Protein AF-A0A7X9C788-F1 (afdb_monomer_lite)

Secondary structure (DSSP, 8-state):
-HHHHHHHHHHHHT---SPTT---PPP--HHHH--TT-EEEEES-EEETTTEEE-HHHHHHHHHHTT-EE-SS--SSS-SEEEESSTT--SHHHHHHHHTT--EEEHHHHHHHHH-

Structure (mmCIF, N/CA/C/O backbone):
data_AF-A0A7X9C788-F1
#
_entry.id   AF-A0A7X9C788-F1
#
loop_
_atom_site.group_PDB
_atom_site.id
_atom_site.type_symbol
_atom_site.label_atom_id
_atom_site.label_alt_id
_atom_site.label_comp_id
_atom_site.label_asym_id
_atom_site.label_entity_id
_atom_site.label_seq_id
_atom_site.pdbx_PDB_ins_code
_atom_site.Cartn_x
_atom_site.Cartn_y
_atom_site.Cartn_z
_atom_site.occupancy
_atom_site.B_iso_or_equiv
_atom_site.auth_seq_id
_atom_site.auth_comp_id
_atom_site.auth_asym_id
_atom_site.auth_atom_id
_atom_site.pdbx_PDB_model_num
ATOM 1 N N . GLU A 1 1 ? 17.409 -18.873 -2.964 1.00 68.62 1 GLU A N 1
ATOM 2 C CA . GLU A 1 1 ? 18.095 -18.262 -4.125 1.00 68.62 1 GLU A CA 1
ATOM 3 C C . GLU A 1 1 ? 18.810 -16.930 -3.834 1.00 68.62 1 GLU A C 1
ATOM 5 O O . GLU A 1 1 ? 20.031 -16.935 -3.770 1.00 68.62 1 GLU A O 1
ATOM 10 N N . VAL A 1 2 ? 18.131 -15.785 -3.632 1.00 76.69 2 VAL A N 1
ATOM 11 C CA . VAL A 1 2 ? 18.820 -14.469 -3.495 1.00 76.69 2 VAL A CA 1
ATOM 12 C C . VAL A 1 2 ? 19.705 -14.374 -2.245 1.00 76.69 2 VAL A C 1
ATOM 14 O O . VAL A 1 2 ? 20.850 -13.940 -2.340 1.00 76.69 2 VAL A O 1
ATOM 17 N N . VAL A 1 3 ? 19.218 -14.824 -1.083 1.00 78.69 3 VAL A N 1
ATOM 18 C CA . VAL A 1 3 ? 20.008 -14.813 0.164 1.00 78.69 3 VAL A CA 1
ATOM 19 C C . VAL A 1 3 ? 21.213 -15.744 0.083 1.00 78.69 3 VAL A C 1
ATOM 21 O O . VAL A 1 3 ? 22.286 -15.384 0.546 1.00 78.69 3 VAL A O 1
ATOM 24 N N . GLU A 1 4 ? 21.074 -16.913 -0.539 1.00 80.12 4 GLU A N 1
ATOM 25 C CA . GLU A 1 4 ? 22.192 -17.847 -0.729 1.00 80.12 4 GLU A CA 1
ATOM 26 C C . GLU A 1 4 ? 23.259 -17.256 -1.651 1.00 80.12 4 GLU A C 1
ATOM 28 O O . GLU A 1 4 ? 24.447 -17.335 -1.347 1.00 80.12 4 GLU A O 1
ATOM 33 N N . ARG A 1 5 ? 22.841 -16.597 -2.740 1.00 82.38 5 ARG A N 1
ATOM 34 C CA . ARG A 1 5 ? 23.756 -15.882 -3.639 1.00 82.38 5 ARG A CA 1
ATOM 35 C C . ARG A 1 5 ? 24.470 -14.743 -2.921 1.00 82.38 5 ARG A C 1
ATOM 37 O O . ARG A 1 5 ? 25.670 -14.579 -3.114 1.00 82.38 5 ARG A O 1
ATOM 44 N N . LEU A 1 6 ? 23.763 -13.988 -2.080 1.00 83.62 6 LEU A N 1
ATOM 45 C CA . LEU A 1 6 ? 24.378 -12.917 -1.303 1.00 83.62 6 LEU A CA 1
ATOM 46 C C . LEU A 1 6 ? 25.372 -13.478 -0.275 1.00 83.62 6 LEU A C 1
ATOM 48 O O . LEU A 1 6 ? 26.495 -12.994 -0.213 1.00 83.62 6 LEU A O 1
A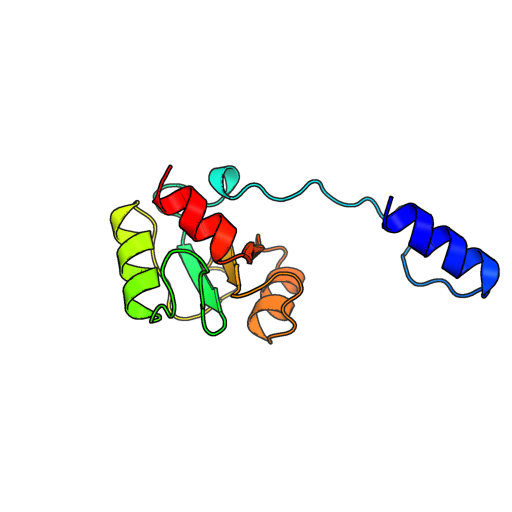TOM 52 N N . ARG A 1 7 ? 25.025 -14.561 0.432 1.00 82.50 7 ARG A N 1
ATOM 53 C CA . ARG A 1 7 ? 25.933 -15.253 1.366 1.00 82.50 7 ARG A CA 1
ATOM 54 C C . ARG A 1 7 ? 27.188 -15.801 0.679 1.00 82.50 7 ARG A C 1
ATOM 56 O O . ARG A 1 7 ? 28.273 -15.729 1.247 1.00 82.50 7 ARG A O 1
ATOM 63 N N . ALA A 1 8 ? 27.074 -16.310 -0.547 1.00 80.38 8 ALA A N 1
ATOM 64 C CA . ALA A 1 8 ? 28.235 -16.751 -1.324 1.00 80.38 8 ALA A CA 1
ATOM 65 C C . ALA A 1 8 ? 29.173 -15.580 -1.681 1.00 80.38 8 ALA A C 1
ATOM 67 O O . ALA A 1 8 ? 30.394 -15.727 -1.640 1.00 80.38 8 ALA A O 1
ATOM 68 N N . VAL A 1 9 ? 28.612 -14.403 -1.983 1.00 85.12 9 VAL A N 1
ATOM 69 C CA . VAL A 1 9 ? 29.383 -13.170 -2.220 1.00 85.12 9 VAL A CA 1
ATOM 70 C C . VAL A 1 9 ? 30.055 -12.692 -0.928 1.00 85.12 9 VAL A C 1
ATOM 72 O O . VAL A 1 9 ? 31.244 -12.393 -0.943 1.00 85.12 9 VAL A O 1
ATOM 75 N N . GLU A 1 10 ? 29.343 -12.684 0.199 1.00 87.75 10 GLU A N 1
ATOM 76 C CA . GLU A 1 10 ? 29.899 -12.329 1.516 1.00 87.75 10 GLU A CA 1
ATOM 77 C C . GLU A 1 10 ? 31.114 -13.187 1.891 1.00 87.75 10 GLU A C 1
ATOM 79 O O . GLU A 1 10 ? 32.137 -12.658 2.323 1.00 87.75 10 GLU A O 1
ATOM 84 N N . GLN A 1 11 ? 31.027 -14.504 1.668 1.00 82.88 11 GLN A N 1
ATOM 85 C CA . GLN A 1 11 ? 32.131 -15.439 1.903 1.00 82.88 11 GLN A CA 1
ATOM 86 C C . GLN A 1 11 ? 33.330 -15.168 0.992 1.00 82.88 11 GLN A C 1
ATOM 88 O O . GLN A 1 11 ? 34.467 -15.253 1.442 1.00 82.88 11 GLN A O 1
ATOM 93 N N . HIS A 1 12 ? 33.088 -14.842 -0.279 1.00 86.38 12 HIS A N 1
ATOM 94 C CA . HIS A 1 12 ? 34.159 -14.587 -1.241 1.00 86.38 12 HIS A CA 1
ATOM 95 C C . HIS A 1 12 ? 34.924 -13.290 -0.952 1.00 86.38 12 HIS A C 1
ATOM 97 O O . HIS A 1 12 ? 36.126 -13.222 -1.195 1.00 86.38 12 HIS A O 1
ATOM 103 N N . PHE A 1 13 ? 34.235 -12.267 -0.441 1.00 84.75 13 PHE A N 1
ATOM 104 C CA . PHE A 1 13 ? 34.820 -10.951 -0.175 1.00 84.75 13 PHE A CA 1
ATOM 105 C C . PHE A 1 13 ? 35.150 -10.700 1.306 1.00 84.75 13 PHE A C 1
ATOM 107 O O . PHE A 1 13 ? 35.586 -9.602 1.633 1.00 84.75 13 PHE A O 1
ATOM 114 N N . GLU A 1 14 ? 34.937 -11.677 2.195 1.00 81.75 14 GLU A N 1
ATOM 115 C CA . GLU A 1 14 ? 35.098 -11.551 3.658 1.00 81.75 14 GLU A CA 1
ATOM 116 C C . GLU A 1 14 ? 34.323 -10.361 4.271 1.00 81.75 14 GLU A C 1
ATOM 118 O O . GLU A 1 14 ? 34.682 -9.818 5.317 1.00 81.75 14 GLU A O 1
ATOM 123 N N . VAL A 1 15 ? 33.221 -9.954 3.632 1.00 80.56 15 VAL A N 1
ATOM 124 C CA . VAL A 1 15 ? 32.350 -8.857 4.077 1.00 80.56 15 VAL A CA 1
ATOM 125 C C . VAL A 1 15 ? 31.020 -9.436 4.534 1.00 80.56 15 VAL A C 1
ATOM 127 O O . VAL A 1 15 ? 30.399 -10.201 3.808 1.00 80.56 15 VAL A O 1
ATOM 130 N N . ARG A 1 16 ? 30.541 -9.030 5.715 1.00 74.56 16 ARG A N 1
ATOM 131 C CA . ARG A 1 16 ? 29.206 -9.387 6.221 1.00 74.56 16 ARG A CA 1
ATOM 132 C C . ARG A 1 16 ? 28.213 -8.265 5.889 1.00 74.56 16 ARG A C 1
ATOM 134 O O . ARG A 1 16 ? 28.368 -7.152 6.391 1.00 74.56 16 ARG A O 1
ATOM 141 N N . VAL A 1 17 ? 27.205 -8.550 5.065 1.00 78.44 17 VAL A N 1
ATOM 142 C CA . VAL A 1 17 ? 26.139 -7.614 4.659 1.00 78.44 17 VAL A CA 1
ATOM 143 C C . VAL A 1 17 ? 24.838 -7.909 5.416 1.00 78.44 17 VAL A C 1
ATOM 145 O O . VAL A 1 17 ? 24.194 -6.986 5.912 1.00 78.44 17 VAL A O 1
ATOM 148 N N . LEU A 1 18 ? 24.465 -9.181 5.556 1.00 78.50 18 LEU A N 1
ATOM 149 C CA . LEU A 1 18 ? 23.315 -9.648 6.322 1.00 78.50 18 LEU A CA 1
ATOM 150 C C . LEU A 1 18 ? 23.737 -10.140 7.717 1.00 78.50 18 LEU A C 1
ATOM 152 O O . LEU A 1 18 ? 24.787 -10.770 7.874 1.00 78.50 18 LEU A O 1
ATOM 156 N N . PRO A 1 19 ? 22.923 -9.892 8.757 1.00 76.00 19 PRO A N 1
ATOM 157 C CA . PRO A 1 19 ? 23.160 -10.458 10.076 1.00 76.00 19 PRO A CA 1
ATOM 158 C C . PRO A 1 19 ? 23.020 -11.988 10.072 1.00 76.00 19 PRO A C 1
ATOM 160 O O . PRO A 1 19 ? 22.314 -12.590 9.259 1.00 76.00 19 PRO A O 1
ATOM 163 N N . GLU A 1 20 ? 23.702 -12.623 11.020 1.00 73.62 20 GLU A N 1
ATOM 164 C CA . GLU A 1 20 ? 23.670 -14.071 11.210 1.00 73.62 20 GLU A CA 1
ATOM 165 C C . GLU A 1 20 ? 22.268 -14.513 11.648 1.00 73.62 20 GLU A C 1
ATOM 167 O O . GLU A 1 20 ? 21.675 -13.905 12.536 1.00 73.62 20 GLU A O 1
ATOM 172 N N . GLY A 1 21 ? 21.713 -15.528 10.982 1.00 68.88 21 GLY A N 1
ATOM 173 C CA . GLY A 1 21 ? 20.328 -15.954 11.209 1.00 68.88 21 GLY A CA 1
ATOM 174 C C . GLY A 1 21 ? 19.261 -15.095 10.519 1.00 68.88 21 GLY A C 1
ATOM 175 O O . GLY A 1 21 ? 18.090 -15.233 10.848 1.00 68.88 21 GLY A O 1
ATOM 176 N N . PHE A 1 22 ? 19.621 -14.227 9.561 1.00 66.81 22 PHE A N 1
ATOM 177 C CA . PHE A 1 22 ? 18.622 -13.545 8.731 1.00 66.81 22 PHE A CA 1
ATOM 178 C C . PHE A 1 22 ? 17.773 -14.566 7.960 1.00 66.81 22 PHE A C 1
ATOM 180 O O . PHE A 1 22 ? 18.278 -15.256 7.064 1.00 66.81 22 PHE A O 1
ATOM 187 N N . GLU A 1 23 ? 16.490 -14.625 8.302 1.00 63.31 23 GLU A N 1
ATOM 188 C CA . GLU A 1 23 ? 15.449 -15.313 7.549 1.00 63.31 23 GLU A CA 1
ATOM 189 C C . GLU A 1 23 ? 14.638 -14.279 6.770 1.00 63.31 23 GLU A C 1
ATOM 191 O O . GLU A 1 23 ? 14.241 -13.239 7.301 1.00 63.31 23 GLU A O 1
ATOM 196 N N . VAL A 1 24 ? 14.387 -14.560 5.493 1.00 58.44 24 VAL A N 1
ATOM 197 C CA . VAL A 1 24 ? 13.421 -13.776 4.722 1.00 58.44 24 VAL A CA 1
ATOM 198 C C . VAL A 1 24 ? 12.055 -14.162 5.266 1.00 58.44 24 VAL A C 1
ATOM 200 O O . VAL A 1 24 ? 11.596 -15.275 5.014 1.00 58.44 24 VAL A O 1
ATOM 203 N N . GLY A 1 25 ? 11.422 -13.268 6.029 1.00 58.25 25 GLY A N 1
ATOM 204 C CA . GLY A 1 25 ? 9.996 -13.399 6.312 1.00 58.25 25 GLY A CA 1
ATOM 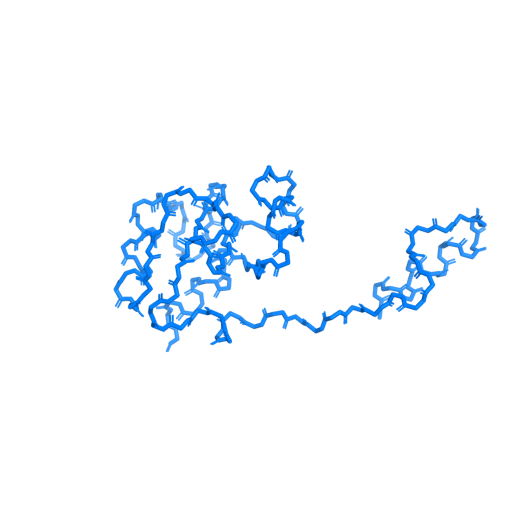205 C C . GLY A 1 25 ? 9.264 -13.593 4.986 1.00 58.25 25 GLY A C 1
ATOM 206 O O . GLY A 1 25 ? 9.584 -12.912 4.009 1.00 58.25 25 GLY A O 1
ATOM 207 N N . GLY A 1 26 ? 8.359 -14.573 4.925 1.00 60.62 26 GLY A N 1
ATOM 208 C CA . GLY A 1 26 ? 7.590 -14.850 3.712 1.00 60.62 26 GLY A CA 1
ATOM 209 C C . GLY A 1 26 ? 6.945 -13.573 3.153 1.00 60.62 26 GLY A C 1
ATOM 210 O O . GLY A 1 26 ? 6.727 -12.620 3.909 1.00 60.62 26 GLY A O 1
ATOM 211 N N . PRO A 1 27 ? 6.667 -13.517 1.840 1.00 66.69 27 PRO A N 1
ATOM 212 C CA . PRO A 1 27 ? 6.064 -12.333 1.242 1.00 66.69 27 PRO A CA 1
ATOM 213 C C . PRO A 1 27 ? 4.758 -12.002 1.971 1.00 66.69 27 PRO A C 1
ATOM 215 O O . PRO A 1 27 ? 3.921 -12.880 2.175 1.00 66.69 27 PRO A O 1
ATOM 218 N N . VAL A 1 28 ? 4.596 -10.742 2.383 1.00 81.69 28 VAL A N 1
ATOM 219 C CA . VAL A 1 28 ? 3.312 -10.262 2.900 1.00 81.69 28 VAL A CA 1
ATOM 220 C C . VAL A 1 28 ? 2.325 -10.307 1.743 1.00 81.69 28 VAL A C 1
ATOM 222 O O . VAL A 1 28 ? 2.496 -9.577 0.770 1.00 81.69 28 VAL A O 1
ATOM 225 N N . LEU A 1 29 ? 1.306 -11.160 1.833 1.00 91.12 29 LEU A N 1
ATOM 226 C CA . LEU A 1 29 ? 0.281 -11.224 0.801 1.00 91.12 29 LEU A CA 1
ATOM 227 C C . LEU A 1 29 ? -0.668 -10.040 0.961 1.00 91.12 29 LEU A C 1
ATOM 229 O O . LEU A 1 29 ? -1.144 -9.747 2.059 1.00 91.12 29 LEU A O 1
ATOM 233 N N . ALA A 1 30 ? -0.989 -9.382 -0.150 1.00 94.62 30 ALA A N 1
ATOM 234 C CA . ALA A 1 30 ? -1.908 -8.249 -0.155 1.00 94.62 30 ALA A CA 1
ATOM 235 C C . ALA A 1 30 ? -3.259 -8.600 0.496 1.00 94.62 3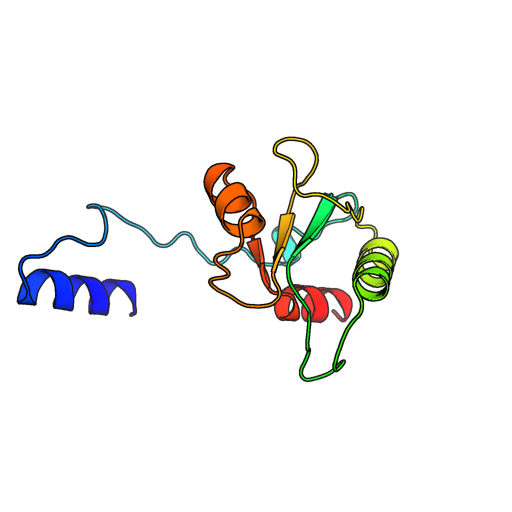0 ALA A C 1
ATOM 237 O O . ALA A 1 30 ? -3.774 -7.820 1.292 1.00 94.62 30 ALA A O 1
ATOM 238 N N . ALA A 1 31 ? -3.778 -9.805 0.246 1.00 95.38 31 ALA A N 1
ATOM 239 C CA . ALA A 1 31 ? -5.037 -10.290 0.814 1.00 95.38 31 ALA A CA 1
ATOM 240 C C . ALA A 1 31 ? -5.041 -10.410 2.352 1.00 95.38 31 ALA A C 1
ATOM 242 O O . ALA A 1 31 ? -6.109 -10.321 2.954 1.00 95.38 31 ALA A O 1
ATOM 243 N N . ASP A 1 32 ? -3.877 -10.567 2.990 1.00 95.94 32 ASP A N 1
ATOM 244 C CA . ASP A 1 32 ? -3.782 -10.699 4.451 1.00 95.94 32 ASP A CA 1
ATOM 245 C C . ASP A 1 32 ? -3.860 -9.342 5.169 1.00 95.94 32 ASP A C 1
ATOM 247 O O . ASP A 1 32 ? -4.170 -9.277 6.360 1.00 95.94 32 ASP A O 1
ATOM 251 N N . VAL A 1 33 ? -3.563 -8.245 4.462 1.00 97.19 33 VAL A N 1
ATOM 252 C CA . VAL A 1 33 ? -3.434 -6.896 5.050 1.00 97.19 33 VAL A CA 1
ATOM 253 C C . VAL A 1 33 ? -4.412 -5.880 4.464 1.00 97.19 33 VAL A C 1
ATOM 255 O O . VAL A 1 33 ? -4.784 -4.919 5.142 1.00 97.19 33 VAL A O 1
ATOM 258 N N . LEU A 1 34 ? -4.857 -6.083 3.223 1.00 98.12 34 LEU A N 1
ATOM 259 C CA . LEU A 1 34 ? -5.915 -5.312 2.580 1.00 98.12 34 LEU A CA 1
ATOM 260 C C . LEU A 1 34 ? -7.258 -5.956 2.928 1.00 98.12 34 LEU A C 1
ATOM 262 O O . LEU A 1 34 ? -7.825 -6.734 2.169 1.00 98.12 34 LEU A O 1
ATOM 266 N N . VAL A 1 35 ? -7.755 -5.638 4.119 1.00 97.62 35 VAL A N 1
ATOM 267 C CA . VAL A 1 35 ? -9.051 -6.106 4.628 1.00 97.62 35 VAL A CA 1
ATOM 268 C C . VAL A 1 35 ? -9.965 -4.917 4.924 1.00 97.62 35 VAL A C 1
ATOM 270 O O . VAL A 1 35 ? -9.457 -3.838 5.247 1.00 97.62 35 VAL A O 1
ATOM 273 N N . PRO A 1 36 ? -11.303 -5.068 4.853 1.00 97.44 36 PRO A N 1
ATOM 274 C CA . PRO A 1 36 ? -12.224 -3.981 5.170 1.00 97.44 36 PRO A CA 1
ATOM 275 C C . PRO A 1 36 ? -11.895 -3.298 6.507 1.00 97.44 36 PRO A C 1
ATOM 277 O O . PRO A 1 36 ? -11.680 -3.953 7.526 1.00 97.44 36 PRO A O 1
ATOM 280 N N . GLY A 1 37 ? -11.840 -1.966 6.496 1.00 98.25 37 GLY A N 1
ATOM 281 C CA . GLY A 1 37 ? -11.461 -1.125 7.632 1.00 98.25 37 GLY A CA 1
ATOM 282 C C . GLY A 1 37 ? -9.959 -0.843 7.772 1.00 98.25 37 GLY A C 1
ATOM 283 O O . GLY A 1 37 ? -9.601 0.071 8.519 1.00 98.25 37 GLY A O 1
ATOM 284 N N . ALA A 1 38 ? -9.077 -1.554 7.058 1.00 98.50 38 ALA A N 1
ATOM 285 C CA . ALA A 1 38 ? -7.639 -1.295 7.115 1.00 98.50 38 ALA A CA 1
ATOM 286 C C . ALA A 1 38 ? -7.299 0.102 6.572 1.00 98.50 38 ALA A C 1
ATOM 288 O O . ALA A 1 38 ? -7.812 0.537 5.535 1.00 98.50 38 ALA A O 1
ATOM 289 N N . ARG A 1 39 ? -6.416 0.821 7.274 1.00 98.69 39 ARG A N 1
ATOM 290 C CA . ARG A 1 39 ? -6.003 2.183 6.909 1.00 98.69 39 ARG A CA 1
ATOM 291 C C . ARG A 1 39 ? -4.799 2.144 5.983 1.00 98.69 39 ARG A C 1
ATOM 293 O O . ARG A 1 39 ? -3.686 1.840 6.425 1.00 98.69 39 ARG A O 1
ATOM 300 N N . VAL A 1 40 ? -5.006 2.504 4.723 1.00 98.62 40 VAL A N 1
ATOM 301 C CA . VAL A 1 40 ? -4.002 2.409 3.659 1.00 98.62 40 VAL A CA 1
ATOM 302 C C . VAL A 1 40 ? -3.435 3.776 3.297 1.00 98.62 40 VAL A C 1
ATOM 304 O O . VAL A 1 40 ? -4.170 4.739 3.085 1.00 98.62 40 VAL A O 1
ATOM 307 N N . CYS A 1 41 ? -2.111 3.879 3.210 1.00 98.50 41 CYS A N 1
ATOM 308 C CA . CYS A 1 41 ? -1.440 5.062 2.674 1.00 98.50 41 CYS A CA 1
ATOM 309 C C . CYS A 1 41 ? -0.704 4.700 1.385 1.00 98.50 41 CYS A C 1
ATOM 311 O O . CYS A 1 41 ? -0.024 3.686 1.346 1.00 98.50 41 CYS A O 1
ATOM 313 N N . PHE A 1 42 ? -0.770 5.551 0.362 1.00 98.19 42 PHE A N 1
ATOM 314 C CA . PHE A 1 42 ? 0.003 5.368 -0.878 1.00 98.19 42 PHE A CA 1
ATOM 315 C C . PHE A 1 42 ? 1.231 6.282 -0.928 1.00 98.19 42 PHE A C 1
ATOM 317 O O . PHE A 1 42 ? 1.169 7.434 -0.478 1.00 98.19 42 PHE A O 1
ATOM 324 N N . SER A 1 43 ? 2.322 5.802 -1.517 1.00 96.25 43 SER A N 1
ATOM 325 C CA . SER A 1 43 ? 3.571 6.541 -1.686 1.00 96.25 43 SER A CA 1
ATOM 326 C C . SER A 1 43 ? 4.152 6.375 -3.086 1.00 96.25 43 SER A C 1
ATOM 328 O O . SER A 1 43 ? 4.311 5.258 -3.571 1.00 96.25 43 SER A O 1
ATOM 330 N N . GLY A 1 44 ? 4.576 7.496 -3.667 1.00 94.31 44 GLY A N 1
ATOM 331 C CA . GLY A 1 44 ? 5.107 7.555 -5.026 1.00 94.31 44 GLY A CA 1
ATOM 332 C C . GLY A 1 44 ? 4.018 7.806 -6.066 1.00 94.31 44 GLY A C 1
ATOM 333 O O . GLY A 1 44 ? 2.845 7.966 -5.728 1.00 94.31 44 GLY A O 1
ATOM 334 N N . THR A 1 45 ? 4.449 7.862 -7.320 1.00 95.56 45 THR A N 1
ATOM 335 C CA . THR A 1 45 ? 3.588 7.984 -8.497 1.00 95.56 45 THR A CA 1
ATOM 336 C C . THR A 1 45 ? 3.360 6.596 -9.069 1.00 95.56 45 THR A C 1
ATOM 338 O O . THR A 1 45 ? 4.328 5.879 -9.311 1.00 95.56 45 THR A O 1
ATOM 341 N N . VAL A 1 46 ? 2.101 6.213 -9.271 1.00 96.12 46 VAL A N 1
ATOM 342 C CA . VAL A 1 46 ? 1.754 4.880 -9.766 1.00 96.12 46 VAL A CA 1
ATOM 343 C C . VAL A 1 46 ? 1.558 4.925 -11.274 1.00 96.12 46 VAL A C 1
ATOM 345 O O . VAL A 1 46 ? 0.741 5.690 -11.785 1.00 96.12 46 VAL A O 1
ATOM 348 N N . VAL A 1 47 ? 2.297 4.065 -11.972 1.00 94.44 47 VAL A N 1
ATOM 349 C CA . VAL A 1 47 ? 2.101 3.772 -13.391 1.00 94.44 47 VAL A CA 1
ATOM 350 C C . VAL A 1 47 ? 1.924 2.264 -13.511 1.00 94.44 47 VAL A C 1
ATOM 352 O O . VAL A 1 47 ? 2.876 1.514 -13.320 1.00 94.44 47 VAL A O 1
ATOM 355 N N . SER A 1 48 ? 0.697 1.829 -13.780 1.00 92.06 48 SER A N 1
ATOM 356 C CA . SER A 1 48 ? 0.364 0.418 -13.985 1.00 92.06 48 SER A CA 1
ATOM 357 C C . SER A 1 48 ? 0.452 0.062 -15.465 1.00 9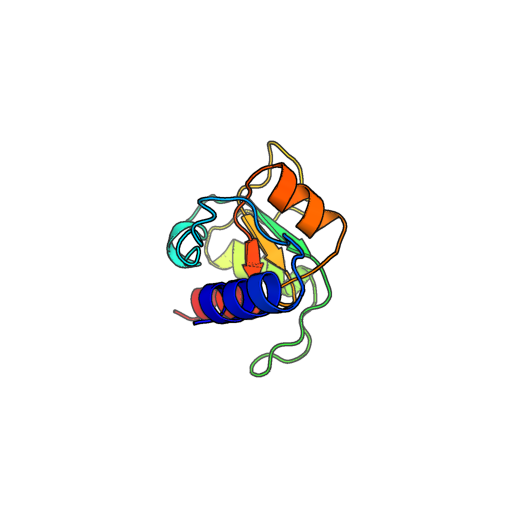2.06 48 SER A C 1
ATOM 359 O O . SER A 1 48 ? 0.101 0.870 -16.329 1.00 92.06 48 SER A O 1
ATOM 361 N N . ALA A 1 49 ? 0.860 -1.171 -15.766 1.00 88.81 49 ALA A N 1
ATOM 362 C CA . ALA A 1 49 ? 0.838 -1.691 -17.132 1.00 88.81 49 ALA A CA 1
ATOM 363 C C . ALA A 1 49 ? -0.594 -1.783 -17.693 1.00 88.81 49 ALA A C 1
ATOM 365 O O . ALA A 1 49 ? -0.806 -1.560 -18.884 1.00 88.81 49 ALA A O 1
ATOM 366 N N . THR A 1 50 ? -1.571 -2.067 -16.827 1.00 88.62 50 THR A N 1
ATOM 367 C CA . THR A 1 50 ? -2.977 -2.278 -17.206 1.00 88.62 50 THR A CA 1
ATOM 368 C C . THR A 1 50 ? -3.790 -0.985 -17.146 1.00 88.62 50 THR A C 1
ATOM 370 O O . THR A 1 50 ? -4.637 -0.741 -18.003 1.00 88.62 50 THR A O 1
ATOM 373 N N . HIS A 1 51 ? -3.530 -0.139 -16.145 1.00 89.31 51 HIS A N 1
ATOM 374 C CA . HIS A 1 51 ? -4.334 1.061 -15.875 1.00 89.31 51 HIS A CA 1
ATOM 375 C C . HIS A 1 51 ? -3.655 2.379 -16.275 1.00 89.31 51 HIS A C 1
ATOM 377 O O . HIS A 1 51 ? -4.287 3.432 -16.214 1.00 89.31 51 HIS A O 1
ATOM 383 N N . GLY A 1 52 ? -2.390 2.341 -16.700 1.00 94.06 52 GLY A N 1
ATOM 384 C CA . GLY A 1 52 ? -1.614 3.536 -17.013 1.00 94.06 52 GLY A CA 1
ATOM 385 C C . GLY A 1 52 ? -1.281 4.362 -15.768 1.00 94.06 52 GLY A C 1
ATOM 386 O O . GLY A 1 52 ? -1.142 3.835 -14.664 1.00 94.06 52 GLY A O 1
ATOM 387 N N . TRP A 1 53 ? -1.115 5.670 -15.958 1.00 96.69 53 TRP A N 1
ATOM 388 C CA . TRP A 1 53 ? -0.888 6.612 -14.862 1.00 96.69 53 TRP A CA 1
ATOM 389 C C . TRP A 1 53 ? -2.144 6.739 -13.997 1.00 96.69 53 TRP A C 1
ATOM 391 O O . TRP A 1 53 ? -3.223 7.030 -14.516 1.00 96.69 53 TRP A O 1
ATOM 401 N N . LEU A 1 54 ? -1.990 6.569 -12.684 1.00 97.06 54 LEU A N 1
ATOM 402 C CA . LEU A 1 54 ? -3.072 6.710 -11.714 1.00 97.06 54 LEU A CA 1
ATOM 403 C C . LEU A 1 54 ? -2.780 7.845 -10.738 1.00 97.06 54 LEU A C 1
ATOM 405 O O . LEU A 1 54 ? -1.763 7.849 -10.038 1.00 97.06 54 LEU A O 1
ATOM 409 N N . GLU A 1 55 ? -3.721 8.779 -10.657 1.00 96.81 55 GLU A N 1
ATOM 410 C CA . GLU A 1 55 ? -3.711 9.834 -9.656 1.00 96.81 55 GLU A CA 1
ATOM 411 C C . GLU A 1 55 ? -3.991 9.274 -8.260 1.00 96.81 55 GLU A C 1
ATOM 413 O O . GLU A 1 55 ? -4.662 8.253 -8.060 1.00 96.81 55 GLU A O 1
ATOM 418 N N . LYS A 1 56 ? -3.496 9.995 -7.257 1.00 96.38 56 LYS A N 1
ATOM 419 C CA . LYS A 1 56 ? -3.633 9.630 -5.846 1.00 96.38 56 LYS A CA 1
ATOM 420 C C . LYS A 1 56 ? -5.102 9.485 -5.434 1.00 96.38 56 LYS A C 1
ATOM 422 O O . LYS A 1 56 ? -5.443 8.564 -4.692 1.00 96.38 56 LYS A O 1
ATOM 427 N N . GLU A 1 57 ? -5.962 10.359 -5.941 1.00 97.12 57 GLU A N 1
ATOM 428 C CA . GLU A 1 57 ? -7.405 10.372 -5.707 1.00 97.12 57 GLU A CA 1
ATOM 429 C C . GLU A 1 57 ? -8.085 9.130 -6.295 1.00 97.12 57 GLU A C 1
ATOM 431 O O . GLU A 1 57 ? -8.991 8.579 -5.673 1.00 97.12 57 GLU A O 1
ATOM 436 N N . GLN A 1 58 ? -7.618 8.639 -7.448 1.00 97.75 58 GLN A N 1
ATOM 437 C CA . GLN A 1 58 ? -8.143 7.411 -8.055 1.00 97.75 58 GLN A CA 1
ATOM 438 C C . GLN A 1 58 ? -7.793 6.191 -7.200 1.00 97.75 58 GLN A C 1
ATOM 440 O O . GLN A 1 58 ? -8.658 5.360 -6.933 1.00 97.75 58 GLN A O 1
ATOM 445 N N . LEU A 1 59 ? -6.553 6.116 -6.708 1.00 98.25 59 LEU A N 1
ATOM 446 C CA . LEU A 1 59 ? -6.120 5.047 -5.801 1.00 98.25 59 LEU A CA 1
ATOM 447 C C . LEU A 1 59 ? -6.910 5.058 -4.486 1.00 98.25 59 LEU A C 1
ATOM 449 O O . LEU A 1 59 ? -7.305 4.005 -3.987 1.00 98.25 59 LEU A O 1
ATOM 453 N N . HIS A 1 60 ? -7.171 6.248 -3.938 1.00 98.56 60 HIS A N 1
ATOM 454 C CA . HIS A 1 60 ? -8.007 6.404 -2.748 1.00 98.56 60 HIS A CA 1
ATOM 455 C C . HIS A 1 60 ? -9.438 5.917 -3.006 1.00 98.56 60 HIS A C 1
ATOM 457 O O . HIS A 1 60 ? -9.942 5.103 -2.236 1.00 98.56 60 HIS A O 1
ATOM 463 N N . ALA A 1 61 ? -10.053 6.333 -4.116 1.00 98.31 61 ALA A N 1
ATOM 464 C CA . ALA A 1 61 ? -11.403 5.911 -4.479 1.00 98.31 61 ALA A CA 1
ATOM 465 C C . ALA A 1 61 ? -11.509 4.388 -4.676 1.00 98.31 61 ALA A C 1
ATOM 467 O O . ALA A 1 61 ? -12.463 3.772 -4.207 1.00 98.31 61 ALA A O 1
ATOM 468 N N . MET A 1 62 ? -10.518 3.762 -5.320 1.00 98.12 62 MET A N 1
ATOM 469 C CA . MET A 1 62 ? -10.455 2.302 -5.482 1.00 98.12 62 MET A CA 1
ATOM 470 C C . MET A 1 62 ? -10.366 1.575 -4.133 1.00 98.12 62 MET A C 1
ATOM 472 O O . MET A 1 62 ? -11.060 0.583 -3.917 1.00 98.12 62 MET A O 1
ATOM 476 N N . ALA A 1 63 ? -9.542 2.082 -3.213 1.00 98.44 63 ALA A N 1
ATOM 477 C CA . ALA A 1 63 ? -9.400 1.519 -1.875 1.00 98.44 63 ALA A CA 1
ATOM 478 C C . ALA A 1 63 ? -10.705 1.622 -1.070 1.00 98.44 63 ALA A C 1
ATOM 480 O O . ALA A 1 63 ? -11.161 0.636 -0.488 1.00 98.44 63 ALA A O 1
ATOM 481 N N . GLU A 1 64 ? -11.326 2.800 -1.072 1.00 98.56 64 GLU A N 1
ATOM 482 C CA . GLU A 1 64 ? -12.581 3.063 -0.361 1.00 98.56 64 GLU A CA 1
ATOM 483 C C . GLU A 1 64 ? -13.744 2.241 -0.930 1.00 98.56 64 GLU A C 1
ATOM 485 O O . GLU A 1 64 ? -14.535 1.686 -0.167 1.00 98.56 64 GLU A O 1
ATOM 490 N N . ALA A 1 65 ? -13.804 2.063 -2.255 1.00 98.31 65 ALA A N 1
ATOM 491 C CA . ALA A 1 65 ? -14.799 1.210 -2.909 1.00 98.31 65 ALA A CA 1
ATOM 492 C C . ALA A 1 65 ? -14.701 -0.268 -2.482 1.00 98.31 65 ALA A C 1
ATOM 494 O O . ALA A 1 65 ? -15.698 -0.989 -2.524 1.00 98.31 65 ALA A O 1
ATOM 495 N N . ARG A 1 66 ? -13.520 -0.714 -2.036 1.00 97.81 66 ARG A N 1
ATOM 496 C CA . ARG A 1 66 ? -13.274 -2.053 -1.475 1.00 97.81 66 ARG A CA 1
ATOM 497 C C . ARG A 1 66 ? -13.346 -2.095 0.062 1.00 97.81 66 ARG A C 1
ATOM 499 O O . ARG A 1 66 ? -12.997 -3.104 0.671 1.00 97.81 66 ARG A O 1
ATOM 506 N N . GLY A 1 67 ? -13.804 -1.019 0.704 1.00 98.25 67 GLY A N 1
ATOM 507 C CA . GLY A 1 67 ? -13.999 -0.946 2.154 1.00 98.25 67 GLY A CA 1
ATOM 508 C C . GLY A 1 67 ? -12.741 -0.622 2.961 1.00 98.25 67 GLY A C 1
ATOM 509 O O . GLY A 1 67 ? -12.777 -0.732 4.186 1.00 98.25 67 GLY A O 1
ATOM 510 N N . LEU A 1 68 ? -11.638 -0.227 2.322 1.00 98.75 68 LEU A N 1
ATOM 511 C CA . LEU A 1 68 ? -10.458 0.285 3.023 1.00 98.75 68 LEU A CA 1
ATOM 512 C C . LEU A 1 68 ? -10.664 1.746 3.445 1.00 98.75 68 LEU A C 1
ATOM 514 O O . LEU A 1 68 ? -11.525 2.453 2.925 1.00 98.75 68 LEU A O 1
ATOM 518 N N . VAL A 1 69 ? -9.825 2.226 4.361 1.00 98.75 69 VAL A N 1
ATOM 519 C CA . VAL A 1 69 ? -9.791 3.636 4.771 1.00 98.75 69 VAL A CA 1
ATOM 520 C C . VAL A 1 69 ? -8.537 4.289 4.195 1.00 98.75 69 VAL A C 1
ATOM 522 O O . VAL A 1 69 ? -7.432 4.086 4.705 1.00 98.75 69 VAL A O 1
ATOM 525 N N . ALA A 1 70 ? -8.677 5.085 3.136 1.00 98.44 70 ALA A N 1
ATOM 526 C CA . ALA A 1 70 ? -7.537 5.781 2.554 1.00 98.44 70 ALA A CA 1
ATOM 527 C C . ALA A 1 70 ? -7.066 6.928 3.468 1.00 98.44 70 ALA A C 1
ATOM 529 O O . ALA A 1 70 ? -7.834 7.811 3.847 1.00 98.44 70 ALA A O 1
ATOM 530 N N . VAL A 1 71 ? -5.779 6.934 3.829 1.00 98.25 71 VAL A N 1
ATOM 531 C CA . VAL A 1 71 ? -5.173 7.983 4.661 1.00 98.25 71 VAL A CA 1
ATOM 532 C C . VAL A 1 71 ? -4.076 8.739 3.897 1.00 98.25 71 VAL A C 1
ATOM 534 O O . VAL A 1 71 ? -3.198 8.130 3.274 1.00 98.25 71 VAL A O 1
ATOM 537 N N . PRO A 1 72 ? -4.063 10.085 3.949 1.00 96.12 72 PRO A N 1
ATOM 538 C CA . PRO A 1 72 ? -3.148 10.894 3.137 1.00 96.12 72 PRO A CA 1
ATOM 539 C C . PRO A 1 72 ? -1.695 10.818 3.622 1.00 96.12 72 PRO A C 1
ATOM 541 O O . PRO A 1 72 ? -0.759 10.988 2.840 1.00 96.12 72 PRO A O 1
ATOM 544 N N . THR A 1 73 ? -1.499 10.524 4.909 1.00 96.06 73 THR A N 1
ATOM 545 C CA . THR A 1 73 ? -0.191 10.560 5.564 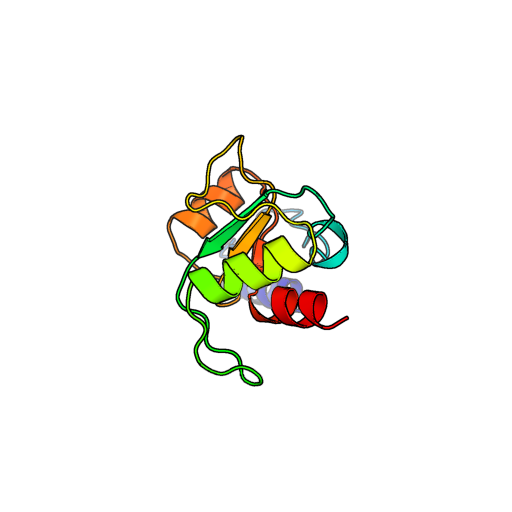1.00 96.06 73 THR A CA 1
ATOM 546 C C . THR A 1 73 ? 0.081 9.254 6.289 1.00 96.06 73 THR A C 1
ATOM 548 O O . THR A 1 73 ? -0.715 8.808 7.113 1.00 96.06 73 THR A O 1
ATOM 551 N N . LEU A 1 74 ? 1.259 8.685 6.034 1.00 97.56 74 LEU A N 1
ATOM 552 C CA . LEU A 1 74 ? 1.774 7.546 6.779 1.00 97.56 74 LEU A CA 1
ATOM 553 C C . LEU A 1 74 ? 2.114 7.984 8.209 1.00 97.56 74 LEU A C 1
ATOM 555 O O . LEU A 1 74 ? 2.951 8.865 8.413 1.00 97.56 74 LEU A O 1
ATOM 559 N N . THR A 1 75 ? 1.508 7.341 9.204 1.00 97.56 75 THR A N 1
ATOM 560 C CA . THR A 1 75 ? 1.794 7.602 10.623 1.00 97.56 75 THR A CA 1
ATOM 561 C C . THR A 1 75 ? 1.979 6.303 11.392 1.00 97.56 75 THR A C 1
ATOM 563 O O . THR A 1 75 ? 1.444 5.268 11.002 1.00 97.56 75 THR A O 1
ATOM 566 N N . LYS A 1 76 ? 2.698 6.350 12.521 1.00 97.19 76 LYS A N 1
ATOM 567 C CA . LYS A 1 76 ? 2.999 5.153 13.320 1.00 97.19 76 LYS A CA 1
ATOM 568 C C . LYS A 1 76 ? 1.744 4.428 13.819 1.00 97.19 76 LYS A C 1
ATOM 570 O O . LYS A 1 76 ? 1.720 3.206 13.816 1.00 97.19 76 LYS A O 1
ATOM 575 N N . THR A 1 77 ? 0.708 5.153 14.233 1.00 96.75 77 THR A N 1
ATOM 576 C CA . THR A 1 77 ? -0.466 4.568 14.910 1.00 96.75 77 THR A CA 1
ATOM 577 C C . THR A 1 77 ? -1.744 4.583 14.074 1.00 96.75 77 THR A C 1
ATOM 579 O O . THR A 1 77 ? -2.693 3.880 14.420 1.00 96.75 77 THR A O 1
ATOM 582 N N . ARG A 1 78 ? -1.794 5.372 12.986 1.00 96.88 78 ARG A N 1
ATOM 583 C CA . ARG A 1 78 ? -2.999 5.557 12.156 1.00 96.88 78 ARG A CA 1
ATOM 584 C C . ARG A 1 78 ? -2.871 5.077 10.712 1.00 96.88 78 ARG A C 1
ATOM 586 O O . ARG A 1 78 ? -3.588 5.550 9.839 1.00 96.88 78 ARG A O 1
ATOM 593 N N . THR A 1 79 ? -1.951 4.159 10.462 1.00 98.38 79 THR A N 1
ATOM 594 C CA . THR A 1 79 ? -1.796 3.499 9.165 1.00 98.38 79 THR A CA 1
ATOM 595 C C . THR A 1 79 ? -1.487 2.039 9.415 1.00 98.38 79 THR A C 1
ATOM 597 O O . THR A 1 79 ? -0.623 1.752 10.242 1.00 98.38 79 THR A O 1
ATOM 600 N N . ASP A 1 80 ? -2.161 1.146 8.713 1.00 98.31 80 ASP A N 1
ATOM 601 C CA . ASP A 1 80 ? -1.999 -0.296 8.888 1.00 98.31 80 ASP A CA 1
ATOM 602 C C . ASP A 1 80 ? -1.119 -0.874 7.775 1.00 98.31 80 ASP A C 1
ATOM 604 O O . ASP A 1 80 ? -0.280 -1.722 8.047 1.00 98.31 80 ASP A O 1
ATOM 608 N N . VAL A 1 81 ? -1.203 -0.318 6.561 1.00 98.19 81 VAL A N 1
ATOM 609 C CA . VAL A 1 81 ? -0.434 -0.759 5.388 1.00 98.19 81 VAL A CA 1
ATOM 610 C C . VAL A 1 81 ? 0.013 0.428 4.528 1.00 98.19 81 VAL A C 1
ATOM 612 O O . VAL A 1 81 ? -0.702 1.428 4.383 1.00 98.19 81 VAL A O 1
ATOM 615 N N . LEU A 1 82 ? 1.223 0.336 3.972 1.00 98.25 82 LEU A N 1
ATOM 616 C CA . LEU A 1 82 ? 1.746 1.269 2.974 1.00 98.25 82 LEU A CA 1
ATOM 617 C C . LEU A 1 82 ? 1.740 0.603 1.593 1.00 98.25 82 LEU A C 1
ATOM 619 O O . LEU A 1 82 ? 2.354 -0.440 1.411 1.00 98.25 82 LEU A O 1
ATOM 623 N N . VAL A 1 83 ? 1.127 1.254 0.611 1.00 98.06 83 VAL A N 1
ATOM 624 C CA . VAL A 1 83 ? 1.247 0.899 -0.805 1.00 98.06 83 VAL A CA 1
ATOM 625 C C . VAL A 1 83 ? 2.336 1.768 -1.433 1.00 98.06 83 VAL A C 1
ATOM 627 O O . VAL A 1 83 ? 2.271 3.000 -1.363 1.00 98.06 83 VAL A O 1
ATOM 630 N N . VAL A 1 84 ? 3.354 1.157 -2.031 1.00 97.44 84 VAL A N 1
ATOM 631 C CA . VAL A 1 84 ? 4.439 1.854 -2.744 1.00 97.44 84 VAL A CA 1
ATOM 632 C C . VAL A 1 84 ? 4.313 1.646 -4.246 1.00 97.44 84 VAL A C 1
ATOM 634 O O . VAL A 1 84 ? 3.884 0.588 -4.682 1.00 97.44 84 VAL A O 1
ATOM 637 N N . ALA A 1 85 ? 4.715 2.633 -5.045 1.00 95.75 85 ALA A N 1
ATOM 638 C CA . ALA A 1 85 ? 4.691 2.505 -6.504 1.00 95.75 85 ALA A CA 1
ATOM 639 C C . ALA A 1 85 ? 5.452 1.266 -7.015 1.00 95.75 85 ALA A C 1
ATOM 641 O O . ALA A 1 85 ? 4.972 0.576 -7.904 1.00 95.75 85 ALA A O 1
ATOM 642 N N . GLU A 1 86 ? 6.603 0.961 -6.413 1.00 92.62 86 GLU A N 1
ATOM 643 C CA . GLU A 1 86 ? 7.483 -0.134 -6.820 1.00 92.62 86 GLU A CA 1
ATOM 644 C C . GLU A 1 86 ? 8.174 -0.788 -5.616 1.00 92.62 86 GLU A C 1
ATOM 646 O O . GLU A 1 86 ? 8.385 -0.160 -4.566 1.00 92.62 86 GLU A O 1
ATOM 651 N N . ALA A 1 87 ? 8.548 -2.058 -5.779 1.00 90.12 87 ALA A N 1
ATOM 652 C CA . ALA A 1 87 ? 9.292 -2.809 -4.777 1.00 90.12 87 ALA A CA 1
ATOM 653 C C . ALA A 1 87 ? 10.646 -2.143 -4.475 1.00 90.12 87 ALA A C 1
ATOM 655 O O . ALA A 1 87 ? 11.312 -1.597 -5.350 1.00 90.12 87 ALA A O 1
ATOM 656 N N . GLY A 1 88 ? 11.070 -2.189 -3.211 1.00 86.88 88 GLY A N 1
ATOM 657 C CA . GLY A 1 88 ? 12.357 -1.622 -2.794 1.00 86.88 88 GLY A CA 1
ATOM 658 C C . GLY A 1 88 ? 12.392 -0.093 -2.658 1.00 86.88 88 GLY A C 1
ATOM 659 O O . GLY A 1 88 ? 13.474 0.459 -2.445 1.00 86.88 88 GLY A O 1
ATOM 660 N N . SER A 1 89 ? 11.241 0.594 -2.721 1.00 90.69 89 SER A N 1
ATOM 661 C CA . SER A 1 89 ? 11.141 2.050 -2.530 1.00 90.69 89 SER A CA 1
ATOM 662 C C . SER A 1 89 ? 11.964 2.553 -1.334 1.00 90.69 89 SER A C 1
ATOM 664 O O . SER A 1 89 ? 11.827 2.071 -0.212 1.00 90.69 89 SER A O 1
ATOM 666 N N . GLN A 1 90 ? 12.785 3.585 -1.557 1.00 92.56 90 GLN A N 1
ATOM 667 C CA . GLN A 1 90 ? 13.633 4.215 -0.529 1.00 92.56 90 GLN A CA 1
ATOM 668 C C . GLN A 1 90 ? 13.092 5.559 -0.026 1.00 92.56 90 GLN A C 1
ATOM 670 O O . GLN A 1 90 ? 13.811 6.345 0.607 1.00 92.56 90 GLN A O 1
ATOM 675 N N . SER A 1 91 ? 11.816 5.836 -0.302 1.00 92.06 91 SER A N 1
ATOM 676 C CA . SER A 1 91 ? 11.138 7.033 0.191 1.00 92.06 91 SER A CA 1
ATOM 677 C C . SER A 1 91 ? 11.163 7.103 1.723 1.00 92.06 91 SER A C 1
ATOM 679 O O . SER A 1 91 ? 11.251 6.090 2.420 1.00 92.06 91 SER A O 1
ATOM 681 N N . SER A 1 92 ? 11.034 8.310 2.278 1.00 95.94 92 SER A N 1
ATOM 682 C CA . SER A 1 92 ? 10.920 8.488 3.733 1.00 95.94 92 SER A CA 1
ATOM 683 C C . SER A 1 92 ? 9.749 7.693 4.322 1.00 95.94 92 SER A C 1
ATOM 685 O O . SER A 1 92 ? 9.860 7.171 5.429 1.00 95.94 92 SER A O 1
ATOM 687 N N . LYS A 1 93 ? 8.650 7.541 3.568 1.00 95.00 93 LYS A N 1
ATOM 688 C CA . LYS A 1 93 ? 7.504 6.712 3.955 1.00 95.00 93 LYS A CA 1
ATOM 689 C C . LYS A 1 93 ? 7.872 5.230 4.022 1.00 95.00 93 LYS A C 1
ATOM 691 O O . LYS A 1 93 ? 7.606 4.613 5.044 1.00 95.00 93 LYS A O 1
ATOM 696 N N . ALA A 1 94 ? 8.540 4.682 3.008 1.00 94.25 94 ALA A N 1
ATOM 697 C CA . ALA A 1 94 ? 8.972 3.282 3.016 1.00 94.25 94 ALA A CA 1
ATOM 698 C C . ALA A 1 94 ? 9.956 2.988 4.163 1.00 94.25 94 ALA A C 1
ATOM 700 O O . ALA A 1 94 ? 9.775 2.028 4.910 1.00 94.25 94 ALA A O 1
ATOM 701 N N . LYS A 1 95 ? 10.925 3.884 4.395 1.00 94.94 95 LYS A N 1
ATOM 702 C CA . LYS A 1 95 ? 11.857 3.789 5.535 1.00 94.94 95 LYS A CA 1
ATOM 703 C C . LYS A 1 95 ? 11.132 3.832 6.884 1.00 94.94 95 LYS A C 1
ATOM 705 O O . LYS A 1 95 ? 11.455 3.061 7.784 1.00 94.94 95 LYS A O 1
ATOM 710 N N . ASN A 1 96 ? 10.139 4.710 7.030 1.00 96.81 96 ASN A N 1
ATOM 711 C CA . ASN A 1 96 ? 9.328 4.790 8.246 1.00 96.81 96 ASN A CA 1
ATOM 712 C C . ASN A 1 96 ? 8.416 3.570 8.427 1.00 96.81 96 ASN A C 1
ATOM 714 O O . ASN A 1 96 ? 8.267 3.110 9.554 1.00 96.81 96 ASN A O 1
ATOM 718 N N 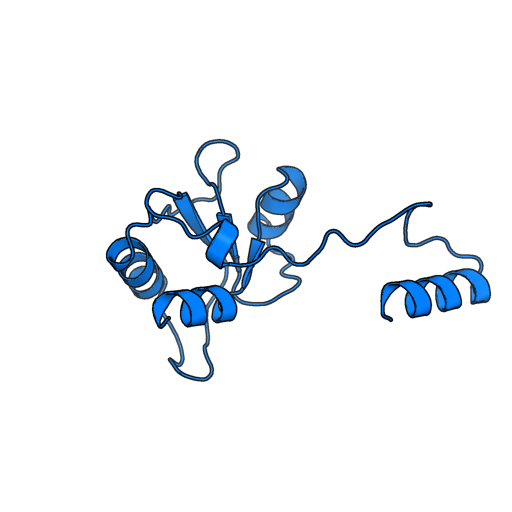. ALA A 1 97 ? 7.831 3.036 7.352 1.00 95.25 97 ALA A N 1
ATOM 719 C CA . ALA A 1 97 ? 7.037 1.812 7.397 1.00 95.25 97 ALA A CA 1
ATOM 720 C C . ALA A 1 97 ? 7.887 0.635 7.885 1.00 95.25 97 ALA A C 1
ATOM 722 O O . ALA A 1 97 ? 7.500 0.001 8.860 1.00 95.25 97 ALA A O 1
ATOM 723 N N . ALA A 1 98 ? 9.084 0.442 7.321 1.00 92.44 98 ALA A N 1
ATOM 724 C CA . ALA A 1 98 ? 10.033 -0.572 7.784 1.00 92.44 98 ALA A CA 1
ATOM 725 C C . ALA A 1 98 ? 10.421 -0.373 9.260 1.00 92.44 98 ALA A C 1
ATOM 727 O O . ALA A 1 98 ? 10.349 -1.305 10.053 1.00 92.44 98 ALA A O 1
ATOM 728 N N . ARG A 1 99 ? 10.749 0.863 9.667 1.00 94.81 99 ARG A N 1
ATOM 729 C CA . ARG A 1 99 ? 11.070 1.195 11.068 1.00 94.81 99 ARG A CA 1
ATOM 730 C C . ARG A 1 99 ? 9.922 0.899 12.041 1.00 94.81 99 ARG A C 1
ATOM 732 O O . ARG A 1 99 ? 10.164 0.703 13.229 1.00 94.81 99 ARG A O 1
ATOM 739 N N . TRP A 1 100 ? 8.680 0.969 11.577 1.00 96.06 100 TRP A N 1
ATOM 740 C CA . TRP A 1 100 ? 7.484 0.707 12.379 1.00 96.06 100 TRP A CA 1
ATOM 741 C C . TRP A 1 100 ? 6.884 -0.669 12.111 1.00 96.06 100 TRP A C 1
ATOM 743 O O . TRP A 1 100 ? 5.750 -0.895 12.530 1.00 96.06 100 TRP A O 1
ATOM 753 N N . GLU A 1 101 ? 7.614 -1.531 11.396 1.00 94.94 101 GLU A N 1
ATOM 754 C CA . GLU A 1 101 ? 7.211 -2.898 11.056 1.00 94.94 101 GLU A CA 1
ATOM 755 C C . GLU A 1 101 ? 5.822 -2.946 10.401 1.00 94.94 101 GLU A C 1
ATOM 757 O O . GLU A 1 101 ? 5.021 -3.849 10.626 1.00 94.94 101 GLU A O 1
ATOM 762 N N . LYS A 1 102 ? 5.512 -1.924 9.596 1.00 95.19 102 LYS A N 1
ATOM 763 C CA . LYS A 1 102 ? 4.262 -1.855 8.845 1.00 95.19 102 LYS A CA 1
ATOM 764 C C . LYS A 1 102 ? 4.390 -2.656 7.559 1.00 95.19 102 LYS A C 1
ATOM 766 O O . LYS A 1 102 ? 5.363 -2.433 6.834 1.00 95.19 102 LYS A O 1
ATOM 771 N N . PRO A 1 103 ? 3.390 -3.488 7.231 1.00 96.19 103 PRO A N 1
ATOM 772 C CA . PRO A 1 103 ? 3.243 -4.074 5.912 1.00 96.19 103 PRO A CA 1
ATOM 773 C C . PRO A 1 103 ? 3.452 -3.054 4.793 1.00 96.19 103 PRO A C 1
ATOM 775 O O . PRO A 1 103 ? 2.883 -1.954 4.816 1.00 96.19 103 PRO A O 1
ATOM 778 N N . VAL A 1 104 ? 4.265 -3.440 3.812 1.00 96.12 104 VAL A N 1
ATOM 779 C CA . VAL A 1 104 ? 4.457 -2.704 2.566 1.00 96.12 104 VAL A CA 1
ATOM 780 C C . VAL A 1 104 ? 4.074 -3.628 1.424 1.00 96.12 104 VAL A C 1
ATOM 782 O O . VAL A 1 104 ? 4.617 -4.723 1.328 1.00 96.12 104 VAL A O 1
ATOM 785 N N . VAL A 1 105 ? 3.166 -3.167 0.573 1.00 96.81 105 VAL A N 1
ATOM 786 C CA . VAL A 1 105 ? 2.790 -3.837 -0.677 1.00 96.81 105 VAL A CA 1
ATOM 787 C C . VAL A 1 105 ? 3.024 -2.881 -1.840 1.00 96.81 105 VAL A C 1
ATOM 789 O O . VAL A 1 105 ? 3.079 -1.659 -1.662 1.00 96.81 105 VAL A O 1
ATOM 792 N N . THR A 1 106 ? 3.196 -3.413 -3.034 1.00 96.31 106 THR A N 1
ATOM 793 C CA . THR A 1 106 ? 3.330 -2.631 -4.261 1.00 96.31 106 THR A CA 1
ATOM 794 C C . THR A 1 106 ? 1.969 -2.178 -4.783 1.00 96.31 106 THR A C 1
ATOM 796 O O . THR A 1 106 ? 0.918 -2.710 -4.421 1.00 96.31 106 THR A O 1
ATOM 799 N N . ALA A 1 107 ? 1.978 -1.162 -5.642 1.00 97.00 107 ALA A N 1
ATOM 800 C CA . ALA A 1 107 ? 0.778 -0.686 -6.306 1.00 97.00 107 ALA A CA 1
ATOM 801 C C . ALA A 1 107 ? 0.172 -1.757 -7.219 1.00 97.00 107 ALA A C 1
ATOM 803 O O . ALA A 1 107 ? -1.046 -1.853 -7.273 1.00 97.00 107 ALA A O 1
ATOM 804 N N . GLU A 1 108 ? 0.990 -2.583 -7.877 1.00 95.69 108 GLU A N 1
ATOM 805 C CA . GLU A 1 108 ? 0.484 -3.665 -8.727 1.00 95.69 108 GLU A CA 1
ATOM 806 C C . GLU A 1 108 ? -0.230 -4.740 -7.891 1.00 95.69 108 GLU A C 1
ATOM 808 O O . GLU A 1 108 ? -1.373 -5.061 -8.188 1.00 95.69 108 GLU A O 1
ATOM 813 N N . GLU A 1 109 ? 0.351 -5.183 -6.768 1.00 96.19 109 GLU A N 1
ATOM 814 C CA . GLU A 1 109 ? -0.313 -6.119 -5.837 1.00 96.19 109 GLU A CA 1
ATOM 815 C C . GLU A 1 109 ? -1.630 -5.550 -5.278 1.00 96.19 109 GLU A C 1
ATOM 817 O O . GLU A 1 109 ? -2.620 -6.266 -5.120 1.00 96.19 109 GLU A O 1
ATOM 822 N N . PHE A 1 110 ? -1.668 -4.244 -4.984 1.00 97.75 110 PHE A N 1
ATOM 823 C CA . PHE A 1 110 ? -2.903 -3.564 -4.592 1.00 97.75 110 PHE A CA 1
ATOM 824 C C . PHE A 1 110 ? -3.942 -3.573 -5.722 1.00 97.75 110 PHE A C 1
ATOM 826 O O . PHE A 1 110 ? -5.113 -3.839 -5.461 1.00 97.75 110 PHE A O 1
ATOM 833 N N . LEU A 1 111 ? -3.543 -3.288 -6.964 1.00 97.06 111 LEU A N 1
ATOM 834 C CA . LEU A 1 111 ? -4.452 -3.249 -8.113 1.00 97.06 111 LEU A CA 1
ATOM 835 C C . LEU A 1 111 ? -4.989 -4.641 -8.460 1.00 97.06 111 LEU A C 1
ATOM 837 O O . LEU A 1 111 ? -6.185 -4.773 -8.714 1.00 97.06 111 LEU A O 1
ATOM 841 N N . GLU A 1 112 ? -4.153 -5.676 -8.384 1.00 95.69 112 GLU A N 1
ATOM 842 C CA . GLU A 1 112 ? -4.569 -7.077 -8.508 1.00 95.69 112 GLU A CA 1
ATOM 843 C C . GLU A 1 112 ? -5.617 -7.443 -7.445 1.00 95.69 112 GLU A C 1
ATOM 845 O O . GLU A 1 112 ? -6.661 -8.017 -7.761 1.00 95.69 112 GLU A O 1
ATOM 850 N N . TRP A 1 113 ? -5.404 -7.026 -6.194 1.00 96.69 113 TRP A N 1
ATOM 851 C CA . TRP A 1 113 ? -6.391 -7.196 -5.125 1.00 96.69 113 TRP A CA 1
ATOM 852 C C . TRP A 1 113 ? -7.680 -6.382 -5.361 1.00 96.69 113 TRP A C 1
ATOM 854 O O . TRP A 1 113 ? -8.766 -6.826 -4.996 1.00 96.69 113 TRP A O 1
ATOM 864 N N . VAL A 1 114 ? -7.599 -5.204 -5.993 1.00 95.94 114 VAL A N 1
ATOM 865 C CA . VAL A 1 114 ? -8.769 -4.374 -6.359 1.00 95.94 114 VAL A CA 1
ATOM 866 C C . VAL A 1 114 ? -9.592 -4.974 -7.503 1.00 95.94 114 VAL A C 1
ATOM 868 O O . VAL A 1 114 ? -10.761 -4.603 -7.653 1.00 95.94 114 VAL A O 1
ATOM 871 N N . VAL A 1 115 ? -9.048 -5.886 -8.311 1.00 91.75 115 VAL A N 1
ATOM 872 C CA . VAL A 1 115 ? -9.806 -6.554 -9.388 1.00 91.75 115 VAL A CA 1
ATOM 873 C C . VAL A 1 115 ? -10.290 -7.955 -9.015 1.00 91.75 115 VAL A C 1
ATOM 875 O O . VAL A 1 115 ? -11.327 -8.363 -9.533 1.00 91.75 115 VAL A O 1
ATOM 878 N N . GLY A 1 116 ? -9.593 -8.655 -8.113 1.00 85.44 116 GLY A N 1
ATOM 879 C CA . GLY A 1 116 ? -9.989 -9.975 -7.591 1.00 85.44 116 GLY A CA 1
ATOM 880 C C . GLY A 1 116 ? -11.148 -9.919 -6.610 1.00 85.44 116 GLY A C 1
ATOM 881 O O . GLY A 1 116 ? -12.055 -10.766 -6.715 1.00 85.44 116 GLY A O 1
#

Radius of gyration: 16.38 Å; chains: 1; bounding box: 50×29×32 Å

pLDDT: mean 91.07, std 9.79, range [58.25, 98.75]

Foldseek 3Di:
DVVVVVVVVCVVVVHDDDDDPDDDDPADQCVVQLDAAAEEEEDDWAADPVPGTDDPVRLCVLSVVRRYHYDHDDDLPRHQEYEYNDPPDPDPNVVVCVVSVHHYHYPVSVVVVSVD

Sequence (116 aa):
EVVERLRAVEQHFEVRVLPEGFEVGGPVLAADVLVPGARVCFSGTVVSATHGWLEKEQLHAMAEARGLVAVPTLTKTRTDVLVVAEAGSQSSKAKNAARWEKPVVTAEEFLEWVVG